Protein AF-A0A2V6TXM7-F1 (afdb_monomer)

Structure (mmCIF, N/CA/C/O backbone):
data_AF-A0A2V6TXM7-F1
#
_entry.id   AF-A0A2V6TXM7-F1
#
loop_
_atom_site.group_PDB
_atom_site.id
_atom_site.type_symbol
_atom_site.label_atom_id
_atom_site.label_alt_id
_atom_site.label_comp_id
_atom_site.label_asym_id
_atom_site.label_entity_id
_atom_site.label_seq_id
_atom_site.pdbx_PDB_ins_code
_atom_site.Cartn_x
_atom_site.Cartn_y
_atom_site.Cartn_z
_atom_site.occupancy
_atom_site.B_iso_or_equiv
_atom_site.auth_seq_id
_atom_site.auth_comp_id
_atom_site.auth_asym_id
_atom_site.auth_atom_id
_atom_site.pdbx_PDB_model_num
ATOM 1 N N . MET A 1 1 ? 4.294 15.458 -39.142 1.00 43.53 1 MET A N 1
ATOM 2 C CA . MET A 1 1 ? 5.166 14.602 -38.305 1.00 43.53 1 MET A CA 1
ATOM 3 C C . MET A 1 1 ? 4.476 14.391 -36.961 1.00 43.53 1 MET A C 1
ATOM 5 O O . MET A 1 1 ? 4.306 15.359 -36.238 1.00 43.53 1 MET A O 1
ATOM 9 N N . ARG A 1 2 ? 3.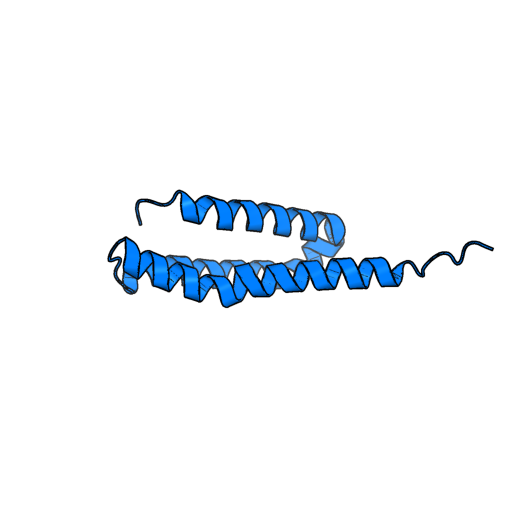994 13.179 -36.641 1.00 50.00 2 ARG A N 1
ATOM 10 C CA . ARG A 1 2 ? 3.484 12.875 -35.290 1.00 50.00 2 ARG A CA 1
ATOM 11 C C . ARG A 1 2 ? 4.690 12.858 -34.354 1.00 50.00 2 ARG A C 1
ATOM 13 O O . ARG A 1 2 ? 5.505 11.942 -34.453 1.00 50.00 2 ARG A O 1
ATOM 20 N N . THR A 1 3 ? 4.822 13.858 -33.489 1.00 54.59 3 THR A N 1
ATOM 21 C CA . THR A 1 3 ? 5.725 13.808 -3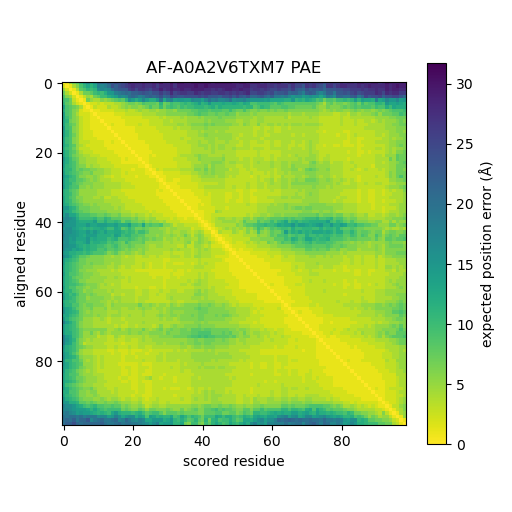2.338 1.00 54.59 3 THR A CA 1
ATOM 22 C C . THR A 1 3 ? 5.330 12.583 -31.523 1.00 54.59 3 THR A C 1
ATOM 24 O O . THR A 1 3 ? 4.310 12.570 -30.837 1.00 54.59 3 T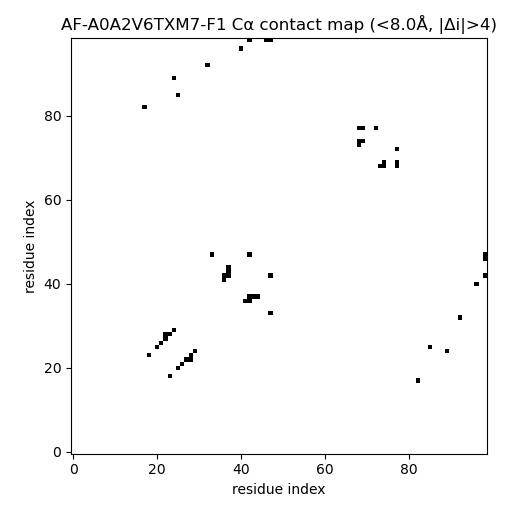HR A O 1
ATOM 27 N N . ARG A 1 4 ? 6.081 11.487 -31.679 1.00 63.81 4 ARG A N 1
ATOM 28 C CA . ARG A 1 4 ? 5.921 10.313 -30.825 1.00 63.81 4 ARG A CA 1
ATOM 29 C C . ARG A 1 4 ? 6.314 10.780 -29.432 1.00 63.81 4 ARG A C 1
ATOM 31 O O . ARG A 1 4 ? 7.489 11.027 -29.182 1.00 63.81 4 ARG A O 1
ATOM 38 N N . VAL A 1 5 ? 5.316 10.993 -28.577 1.00 69.25 5 VAL A N 1
ATOM 39 C CA . VAL A 1 5 ? 5.513 11.342 -27.169 1.00 69.25 5 VAL A CA 1
ATOM 40 C C . VAL A 1 5 ? 6.542 10.369 -26.597 1.00 69.25 5 VAL A C 1
ATOM 42 O O . VAL A 1 5 ? 6.403 9.156 -26.771 1.00 69.25 5 VAL A O 1
ATOM 45 N N . PHE A 1 6 ? 7.609 10.900 -25.993 1.00 81.12 6 PHE A N 1
ATOM 46 C CA . PHE A 1 6 ? 8.667 10.087 -25.405 1.00 81.12 6 PHE A CA 1
ATOM 47 C C . PHE A 1 6 ? 8.040 9.103 -24.422 1.00 81.12 6 PHE A C 1
ATOM 49 O O . PHE A 1 6 ? 7.338 9.507 -23.498 1.00 81.12 6 PHE A O 1
ATOM 56 N N . TYR A 1 7 ? 8.286 7.810 -24.620 1.00 81.94 7 TYR A N 1
ATOM 57 C CA . TYR A 1 7 ? 7.644 6.753 -23.842 1.00 81.94 7 TYR A CA 1
ATOM 58 C C . TYR A 1 7 ? 7.872 6.903 -22.325 1.00 81.94 7 TYR A C 1
ATOM 60 O O . TYR A 1 7 ? 7.022 6.498 -21.533 1.00 81.94 7 TYR A O 1
ATOM 68 N N . GLY A 1 8 ? 8.960 7.561 -21.908 1.00 84.50 8 GLY A N 1
ATOM 69 C CA . GLY A 1 8 ? 9.206 7.888 -20.504 1.00 84.50 8 GLY A CA 1
ATOM 70 C C . GLY A 1 8 ? 8.118 8.751 -19.856 1.00 84.50 8 GLY A C 1
ATOM 71 O O . GLY A 1 8 ? 7.846 8.560 -18.677 1.00 84.50 8 GLY A O 1
ATOM 72 N N . TRP A 1 9 ? 7.410 9.607 -20.603 1.00 91.62 9 TRP A N 1
ATOM 73 C CA . TRP A 1 9 ? 6.274 10.361 -20.051 1.00 91.62 9 TRP A CA 1
ATOM 74 C C . TRP A 1 9 ? 5.105 9.459 -19.637 1.00 91.62 9 TRP A C 1
ATOM 76 O O . TRP A 1 9 ? 4.439 9.746 -18.644 1.00 91.62 9 TRP A O 1
ATOM 86 N N . ASN A 1 10 ? 4.898 8.328 -20.321 1.00 86.94 10 ASN A N 1
ATOM 87 C CA . ASN A 1 10 ? 3.901 7.338 -19.901 1.00 86.94 10 ASN A CA 1
ATOM 88 C C . ASN A 1 10 ? 4.317 6.651 -18.598 1.00 86.94 10 ASN A C 1
ATOM 90 O O . ASN A 1 10 ? 3.466 6.361 -17.761 1.00 86.94 10 ASN A O 1
ATOM 94 N N . VAL A 1 11 ? 5.619 6.400 -18.419 1.00 88.75 11 VAL A N 1
ATOM 95 C CA . VAL A 1 11 ? 6.153 5.826 -17.178 1.00 88.75 11 VAL A CA 1
ATOM 96 C C . VAL A 1 11 ? 5.954 6.804 -16.029 1.00 88.75 11 VAL A C 1
ATOM 98 O O . VAL A 1 11 ? 5.400 6.399 -15.017 1.00 88.75 11 VAL A O 1
ATOM 101 N N . VAL A 1 12 ? 6.301 8.083 -16.217 1.00 93.00 12 VAL A N 1
ATOM 102 C CA . VAL A 1 12 ? 6.078 9.142 -15.218 1.00 93.00 12 VAL A CA 1
ATOM 103 C C . VAL A 1 12 ? 4.602 9.224 -14.832 1.00 93.00 12 VAL A C 1
ATOM 105 O O . VAL A 1 12 ? 4.281 9.195 -13.648 1.00 93.00 12 VAL A O 1
ATOM 108 N N . GLY A 1 13 ? 3.697 9.270 -15.815 1.00 92.31 13 GLY A N 1
ATOM 109 C CA . GLY A 1 13 ? 2.256 9.293 -15.557 1.00 92.31 13 GLY A CA 1
ATOM 110 C C . GLY A 1 13 ? 1.791 8.074 -14.757 1.00 92.31 13 GLY A C 1
ATOM 111 O O . GLY A 1 13 ? 1.114 8.226 -13.741 1.00 92.31 13 GLY A O 1
ATOM 112 N N . ALA A 1 14 ? 2.213 6.873 -15.158 1.00 90.19 14 ALA A N 1
ATOM 113 C CA . ALA A 1 14 ? 1.869 5.638 -14.458 1.00 90.19 14 ALA A CA 1
ATOM 114 C C . ALA A 1 14 ? 2.419 5.606 -13.023 1.00 90.19 14 ALA A C 1
ATOM 116 O O . ALA A 1 14 ? 1.687 5.259 -12.099 1.00 90.19 14 ALA A O 1
ATOM 117 N N . THR A 1 15 ? 3.675 6.007 -12.812 1.00 91.25 15 THR A N 1
ATOM 118 C CA . THR A 1 15 ? 4.284 6.041 -11.475 1.00 91.25 15 THR A CA 1
ATOM 119 C C . THR A 1 15 ? 3.680 7.121 -10.590 1.00 91.25 15 THR A C 1
ATOM 121 O O . THR A 1 15 ? 3.534 6.888 -9.397 1.00 91.25 15 THR A O 1
ATOM 124 N N . SER A 1 16 ? 3.281 8.267 -11.147 1.00 93.56 16 SER A N 1
ATOM 125 C CA . SER A 1 16 ? 2.597 9.324 -10.393 1.00 93.56 16 SER A CA 1
ATOM 126 C C . SER A 1 16 ? 1.220 8.871 -9.921 1.00 93.56 16 SER A C 1
ATOM 128 O O . SER A 1 16 ? 0.879 9.065 -8.758 1.00 93.56 16 SER A O 1
ATOM 130 N N . VAL A 1 17 ? 0.444 8.218 -10.793 1.00 93.56 17 VAL A N 1
ATOM 131 C CA . VAL A 1 17 ? -0.857 7.641 -10.423 1.00 93.56 17 VAL A CA 1
ATOM 132 C C . VAL A 1 17 ? -0.678 6.537 -9.383 1.00 93.56 17 VAL A C 1
ATOM 134 O O . VAL A 1 17 ? -1.369 6.533 -8.367 1.00 93.56 17 VAL A O 1
ATOM 137 N N . MET A 1 18 ? 0.287 5.639 -9.597 1.00 91.75 18 MET A N 1
ATOM 138 C CA . MET A 1 18 ? 0.630 4.593 -8.635 1.00 91.75 18 MET A CA 1
ATOM 139 C C . MET A 1 18 ? 0.980 5.197 -7.272 1.00 91.75 18 MET A C 1
ATOM 141 O O . MET A 1 18 ? 0.383 4.814 -6.274 1.00 91.75 18 MET A O 1
ATOM 145 N N . ALA A 1 19 ? 1.878 6.183 -7.229 1.00 92.06 19 ALA A N 1
ATOM 146 C CA . ALA A 1 19 ? 2.276 6.852 -5.997 1.00 92.06 19 ALA A CA 1
ATOM 147 C C . ALA A 1 19 ? 1.088 7.531 -5.305 1.00 92.06 19 ALA A C 1
ATOM 149 O O . ALA A 1 19 ? 0.920 7.367 -4.098 1.00 92.06 19 ALA A O 1
ATOM 150 N N . LEU A 1 20 ? 0.234 8.238 -6.053 1.00 94.31 20 LEU A N 1
ATOM 151 C CA . LEU A 1 20 ? -0.950 8.897 -5.504 1.00 94.31 20 LEU A CA 1
ATOM 152 C C . LEU A 1 20 ? -1.850 7.905 -4.759 1.00 94.31 20 LEU A C 1
ATOM 154 O O . LEU A 1 20 ? -2.249 8.171 -3.627 1.00 94.31 20 LEU A O 1
ATOM 158 N N . PHE A 1 21 ? -2.133 6.749 -5.362 1.00 91.88 21 PHE A N 1
ATOM 159 C CA . PHE A 1 21 ? -2.958 5.727 -4.722 1.00 91.88 21 PHE A CA 1
ATOM 160 C C . PHE A 1 21 ? -2.224 5.016 -3.585 1.00 91.88 21 PHE A C 1
ATOM 162 O O . PHE A 1 21 ? -2.796 4.881 -2.503 1.00 91.88 21 PHE A O 1
ATOM 169 N N . SER A 1 22 ? -0.966 4.614 -3.787 1.00 88.94 22 SER A N 1
ATOM 170 C CA . SER A 1 22 ? -0.156 3.933 -2.770 1.00 88.94 22 SER A CA 1
ATOM 171 C C . SER A 1 22 ? -0.007 4.771 -1.501 1.00 88.94 22 SER A C 1
ATOM 173 O O . SER A 1 22 ? -0.253 4.271 -0.405 1.00 88.94 22 SER A O 1
ATOM 175 N N . PHE A 1 23 ? 0.322 6.059 -1.629 1.00 90.25 23 PHE A N 1
ATOM 176 C CA . PHE A 1 23 ? 0.405 6.954 -0.477 1.00 90.25 23 PHE A CA 1
ATOM 177 C C . PHE A 1 23 ? -0.978 7.320 0.057 1.00 90.25 23 PHE A C 1
ATOM 179 O O . PHE A 1 23 ? -1.188 7.261 1.266 1.00 90.25 23 PHE A O 1
ATOM 186 N N . GLY A 1 24 ? -1.924 7.659 -0.821 1.00 92.12 24 GLY A N 1
ATOM 187 C CA . GLY A 1 24 ? -3.256 8.119 -0.436 1.00 92.12 24 GLY A CA 1
ATOM 188 C C . GLY A 1 24 ? -4.055 7.070 0.328 1.00 92.12 24 GLY A C 1
ATOM 189 O O . GLY A 1 24 ? -4.463 7.323 1.455 1.00 92.12 24 GLY A O 1
ATOM 190 N N . LEU A 1 25 ? -4.258 5.887 -0.252 1.00 90.06 25 LEU A N 1
ATOM 191 C CA . LEU A 1 25 ? -5.075 4.839 0.370 1.00 90.06 25 LEU A CA 1
ATOM 192 C C . LEU A 1 25 ? -4.236 3.892 1.240 1.00 90.06 25 LEU A C 1
ATOM 194 O O . LEU A 1 25 ? -4.713 3.417 2.263 1.00 90.06 25 LEU A O 1
ATOM 198 N N . GLY A 1 26 ? -2.986 3.617 0.859 1.00 86.38 26 GLY A N 1
ATOM 199 C CA . GLY A 1 26 ? -2.155 2.622 1.544 1.00 86.38 26 GLY A CA 1
ATOM 200 C C . GLY A 1 26 ? -1.464 3.163 2.794 1.00 86.38 26 GLY A C 1
ATOM 201 O O . GLY A 1 26 ? -1.405 2.477 3.811 1.00 86.38 26 GLY A O 1
ATOM 202 N N . PHE A 1 27 ? -0.932 4.386 2.742 1.00 85.44 27 PHE A N 1
ATOM 203 C CA . PHE A 1 27 ? -0.148 4.938 3.851 1.00 85.44 27 PHE A CA 1
ATOM 204 C C . PHE A 1 27 ? -0.963 5.914 4.703 1.00 85.44 27 PHE A C 1
ATOM 206 O O . PHE A 1 27 ? -1.164 5.686 5.894 1.00 85.44 27 PHE A O 1
ATOM 213 N N . TYR A 1 28 ? -1.481 6.979 4.091 1.00 88.81 28 TYR A N 1
ATOM 214 C CA . TYR A 1 28 ? -2.266 7.994 4.794 1.00 88.81 28 TYR A CA 1
ATOM 215 C C . TYR A 1 28 ? -3.695 7.526 5.084 1.00 88.81 28 TYR A C 1
ATOM 217 O O . TYR A 1 28 ? -4.224 7.824 6.150 1.00 88.81 28 TYR A O 1
ATOM 225 N N . GLY A 1 29 ? -4.299 6.747 4.184 1.00 89.50 29 GLY A N 1
ATOM 226 C CA . GLY A 1 29 ? -5.644 6.199 4.355 1.00 89.50 29 GLY A CA 1
ATOM 227 C C . GLY A 1 29 ? -5.762 5.278 5.566 1.00 89.50 29 GLY A C 1
ATOM 228 O O . GLY A 1 29 ? -6.774 5.320 6.259 1.00 89.50 29 GLY A O 1
ATOM 229 N N . LEU A 1 30 ? -4.704 4.526 5.889 1.00 88.81 30 LEU A N 1
ATOM 230 C CA . LEU A 1 30 ? -4.693 3.586 7.011 1.00 88.81 30 LEU A CA 1
ATOM 231 C C . LEU A 1 30 ? -5.073 4.251 8.341 1.00 88.81 30 LEU A C 1
ATOM 233 O O . LEU A 1 30 ? -5.893 3.709 9.079 1.00 88.81 30 LEU A O 1
ATOM 237 N N . SER A 1 31 ? -4.530 5.437 8.633 1.00 88.75 31 SER A N 1
ATOM 238 C CA . SER A 1 31 ? -4.844 6.151 9.879 1.00 88.75 31 SER A CA 1
ATOM 239 C C . SER A 1 31 ? -6.312 6.586 9.938 1.00 88.75 31 SER A C 1
ATOM 241 O O . SER A 1 31 ? -6.937 6.518 10.997 1.00 88.75 31 SER A O 1
ATOM 243 N N . VAL A 1 32 ? -6.888 6.954 8.790 1.00 91.12 32 VAL A N 1
ATOM 244 C CA . VAL A 1 32 ? -8.303 7.316 8.656 1.00 91.12 32 VAL A CA 1
ATOM 245 C C . VAL A 1 32 ? -9.200 6.088 8.819 1.00 91.12 32 VAL A C 1
ATOM 247 O O . VAL A 1 32 ? -10.199 6.162 9.535 1.00 91.12 32 VAL A O 1
ATOM 250 N N . TYR A 1 33 ? -8.846 4.951 8.210 1.00 88.81 33 TYR A N 1
ATOM 251 C CA . TYR A 1 33 ? -9.611 3.704 8.321 1.00 88.81 33 TYR A CA 1
ATOM 252 C C . TYR A 1 33 ? -9.649 3.203 9.761 1.00 88.81 33 TYR A C 1
ATOM 254 O O . TYR A 1 33 ? -10.722 2.906 10.276 1.00 88.81 33 TYR A O 1
ATOM 262 N N . VAL A 1 34 ? -8.498 3.186 10.436 1.00 88.81 34 VAL A N 1
ATOM 263 C CA . VAL A 1 34 ? -8.378 2.820 11.853 1.00 88.81 34 VAL A CA 1
ATOM 264 C C . VAL A 1 34 ? -9.260 3.721 12.716 1.00 88.81 34 VAL A C 1
ATOM 266 O O . VAL A 1 34 ? -10.080 3.221 13.486 1.00 88.81 34 VAL A O 1
ATOM 269 N N . ALA A 1 35 ? -9.155 5.042 12.541 1.00 89.19 35 ALA A N 1
ATOM 270 C CA . ALA A 1 35 ? -9.955 5.999 13.299 1.00 89.19 35 ALA A CA 1
ATOM 271 C C . ALA A 1 35 ? -11.465 5.826 13.055 1.00 89.19 35 ALA A C 1
ATOM 273 O O . ALA A 1 35 ? -12.255 5.915 13.998 1.00 89.19 35 ALA A O 1
ATOM 274 N N . MET A 1 36 ? -11.887 5.552 11.814 1.00 89.00 36 MET A N 1
ATOM 275 C CA . MET A 1 36 ? -13.303 5.318 11.516 1.00 89.00 36 MET A CA 1
ATOM 276 C C . MET A 1 36 ? -13.807 3.964 11.999 1.00 89.00 36 MET A C 1
ATOM 278 O O . MET A 1 36 ? -14.931 3.908 12.487 1.00 89.00 36 MET A O 1
ATOM 282 N N . LEU A 1 37 ? -13.008 2.899 11.946 1.00 87.69 37 LEU A N 1
ATOM 283 C CA . LEU A 1 37 ? -13.388 1.599 12.505 1.00 87.69 37 LEU A CA 1
ATOM 284 C C . LEU A 1 37 ? -13.610 1.699 14.018 1.00 87.69 37 LEU A C 1
ATOM 286 O O . LEU A 1 37 ? -14.634 1.234 14.518 1.00 87.69 37 LEU A O 1
ATOM 290 N N . GLN A 1 38 ? -12.723 2.401 14.729 1.00 88.50 38 GLN A N 1
ATOM 291 C CA . GLN A 1 38 ? -12.897 2.687 16.156 1.00 88.50 38 GLN A CA 1
ATOM 292 C C . GLN A 1 38 ? -14.148 3.527 16.435 1.00 88.50 38 GLN A C 1
ATOM 294 O O . GLN A 1 38 ? -14.870 3.248 17.388 1.00 88.50 38 GLN A O 1
ATOM 299 N N . ARG A 1 39 ? -14.439 4.536 15.603 1.00 87.44 39 ARG A N 1
ATOM 300 C CA . ARG A 1 39 ? -15.630 5.387 15.763 1.00 87.44 39 ARG A CA 1
ATOM 301 C C . ARG A 1 39 ? -16.943 4.668 15.462 1.00 87.44 39 ARG A C 1
ATOM 303 O O . ARG A 1 39 ? -17.908 4.872 16.186 1.00 87.44 39 ARG A O 1
ATOM 310 N N . LEU A 1 40 ? -16.992 3.879 14.389 1.00 86.06 40 LEU A N 1
ATOM 311 C CA . LEU A 1 40 ? -18.212 3.217 13.920 1.00 86.06 40 LEU A CA 1
ATOM 312 C C . LEU A 1 40 ? -18.544 1.966 14.736 1.00 86.06 40 LEU A C 1
ATOM 314 O O . LEU A 1 40 ? -19.714 1.719 15.005 1.00 86.06 40 LEU A O 1
ATOM 318 N N . HIS A 1 41 ? -17.529 1.198 15.142 1.00 84.25 41 HIS A N 1
ATOM 319 C CA . HIS A 1 41 ? -17.723 -0.092 15.811 1.00 84.25 41 HIS A CA 1
ATOM 320 C C . HIS A 1 41 ? -17.317 -0.086 17.291 1.00 84.25 41 HIS A C 1
ATOM 322 O O . HIS A 1 41 ? -17.498 -1.086 17.982 1.00 84.25 41 HIS A O 1
ATOM 328 N N . GLY A 1 42 ? -16.741 1.011 17.797 1.00 82.69 42 GLY A N 1
ATOM 329 C CA . GLY A 1 42 ? -16.286 1.107 19.187 1.00 82.69 42 GLY A CA 1
ATOM 330 C C . GLY A 1 42 ? -15.088 0.210 19.520 1.00 82.69 42 GLY A C 1
ATOM 331 O O . GLY A 1 42 ? -14.847 -0.076 20.692 1.00 82.69 42 GLY A O 1
ATOM 332 N N . TRP A 1 43 ? -14.350 -0.277 18.516 1.00 86.56 43 TRP A N 1
ATOM 333 C CA . TRP A 1 43 ? -13.237 -1.205 18.728 1.00 86.56 43 TRP A CA 1
ATOM 334 C C . TRP A 1 43 ? -12.104 -0.578 19.547 1.00 86.56 43 TRP A C 1
ATOM 336 O O . TRP A 1 43 ? -11.721 0.575 19.345 1.00 86.56 43 TRP A O 1
ATOM 346 N N . SER A 1 44 ? -11.527 -1.360 20.462 1.00 84.00 44 SER A N 1
ATOM 347 C CA . SER A 1 44 ? -10.397 -0.921 21.281 1.00 84.00 44 SER A CA 1
ATOM 348 C C . SER A 1 44 ? -9.125 -0.745 20.444 1.00 84.00 44 SER A C 1
ATOM 350 O O . SER A 1 44 ? -8.914 -1.422 19.437 1.00 84.00 44 SER A O 1
ATOM 352 N N . ALA A 1 45 ? -8.228 0.141 20.885 1.00 79.44 45 ALA A N 1
ATOM 353 C CA . ALA A 1 45 ? -6.939 0.358 20.223 1.00 79.44 45 ALA A CA 1
ATOM 354 C C . ALA A 1 45 ? -6.091 -0.921 20.123 1.00 79.44 45 ALA A C 1
ATOM 356 O O . ALA A 1 45 ? -5.402 -1.122 19.127 1.00 79.44 45 ALA A O 1
ATOM 357 N N . SER A 1 46 ? -6.189 -1.808 21.114 1.00 82.38 46 SER A N 1
ATOM 358 C CA . SER A 1 46 ? -5.473 -3.086 21.149 1.00 82.38 46 SER A CA 1
ATOM 359 C C . SER A 1 46 ? -5.933 -4.054 20.057 1.00 82.38 46 SER A C 1
ATOM 361 O O . SER A 1 46 ? -5.120 -4.807 19.533 1.00 82.38 46 SER A O 1
ATOM 363 N N . MET A 1 47 ? -7.223 -4.041 19.704 1.00 81.88 47 MET A N 1
ATOM 364 C CA . MET A 1 47 ? -7.749 -4.900 18.636 1.00 81.88 47 MET A CA 1
ATOM 365 C C . MET A 1 47 ? -7.307 -4.415 17.255 1.00 81.88 47 MET A C 1
ATOM 367 O O . MET A 1 47 ? -6.990 -5.225 16.392 1.00 81.88 47 MET A O 1
ATOM 371 N N . VAL A 1 48 ? -7.212 -3.097 17.057 1.00 84.38 48 VAL A N 1
ATOM 372 C CA . VAL A 1 48 ? -6.825 -2.527 15.757 1.00 84.38 48 VAL A CA 1
ATOM 373 C C . VAL A 1 48 ? -5.300 -2.471 15.566 1.00 84.38 48 VAL A C 1
ATOM 375 O O . VAL A 1 48 ? -4.816 -2.458 14.434 1.00 84.38 48 VAL A O 1
ATOM 378 N N . SER A 1 49 ? -4.510 -2.500 16.644 1.00 85.31 49 SER A N 1
ATOM 379 C CA . SER A 1 49 ? -3.045 -2.434 16.553 1.00 85.31 49 SER A CA 1
ATOM 380 C C . SER A 1 49 ? -2.414 -3.687 15.940 1.00 85.31 49 SER A C 1
ATOM 382 O O . SER A 1 49 ? -1.430 -3.569 15.207 1.00 85.31 49 SER A O 1
ATOM 384 N N . ALA A 1 50 ? -2.971 -4.878 16.186 1.00 87.38 50 ALA A N 1
ATOM 385 C CA . ALA A 1 50 ? -2.439 -6.126 15.638 1.00 87.38 50 ALA A CA 1
ATOM 386 C C . ALA A 1 50 ? -2.520 -6.183 14.093 1.00 87.38 50 ALA A C 1
ATOM 388 O O . ALA A 1 50 ? -1.476 -6.395 13.466 1.00 87.38 50 ALA A O 1
ATOM 389 N N . PRO A 1 51 ? -3.672 -5.901 13.445 1.00 86.69 51 PRO A N 1
ATOM 390 C CA . PRO A 1 51 ? -3.759 -5.782 11.986 1.00 86.69 51 PRO A CA 1
ATOM 391 C C . PRO A 1 51 ? -2.817 -4.725 11.403 1.00 86.69 51 PRO A C 1
ATOM 393 O O . PRO A 1 51 ? -2.151 -4.976 10.400 1.00 86.69 51 PRO A O 1
ATOM 396 N N . VAL A 1 52 ? -2.711 -3.557 12.047 1.00 88.81 52 VAL A N 1
ATOM 397 C CA . VAL A 1 52 ? -1.809 -2.478 11.607 1.00 88.81 52 VAL A CA 1
ATOM 398 C C . VAL A 1 52 ? -0.344 -2.918 11.683 1.00 88.81 52 VAL A C 1
ATOM 400 O O . VAL A 1 52 ? 0.439 -2.652 10.773 1.00 88.81 52 VAL A O 1
ATOM 403 N N . THR A 1 53 ? 0.032 -3.646 12.733 1.00 90.81 53 THR A N 1
ATOM 404 C CA . THR A 1 53 ? 1.389 -4.190 12.880 1.00 90.81 53 THR A CA 1
ATOM 405 C C . THR A 1 53 ? 1.682 -5.219 11.793 1.00 90.81 53 THR A C 1
ATOM 407 O O . THR A 1 53 ? 2.736 -5.162 11.159 1.00 90.81 53 THR A O 1
ATOM 410 N N . MET A 1 54 ? 0.731 -6.120 11.525 1.00 91.12 54 MET A N 1
ATOM 411 C CA . MET A 1 54 ? 0.845 -7.103 10.446 1.00 91.12 54 MET A CA 1
ATOM 412 C C . MET A 1 54 ? 0.978 -6.424 9.078 1.00 91.12 54 MET A C 1
ATOM 414 O O . MET A 1 54 ? 1.791 -6.854 8.265 1.00 91.12 54 MET A O 1
ATOM 418 N N . TYR A 1 55 ? 0.241 -5.335 8.840 1.00 90.31 55 TYR A N 1
ATOM 419 C CA . TYR A 1 55 ? 0.354 -4.541 7.618 1.00 90.31 55 TYR A CA 1
ATOM 420 C C . TYR A 1 55 ? 1.775 -4.001 7.414 1.00 90.31 55 TYR A C 1
ATOM 422 O O . TYR A 1 55 ? 2.356 -4.186 6.343 1.00 90.31 55 TYR A O 1
ATOM 430 N N . TYR A 1 56 ? 2.375 -3.401 8.447 1.00 91.00 56 TYR A N 1
ATOM 431 C CA . TYR A 1 56 ? 3.753 -2.911 8.358 1.00 91.00 56 TYR A CA 1
ATOM 432 C C . TYR A 1 56 ? 4.775 -4.040 8.213 1.00 91.00 56 TYR A C 1
ATOM 434 O O . TYR A 1 56 ? 5.714 -3.905 7.429 1.00 91.00 56 TYR A O 1
ATOM 442 N N . LEU A 1 57 ? 4.589 -5.162 8.913 1.00 95.38 57 LEU A N 1
ATOM 443 C CA . LEU A 1 57 ? 5.480 -6.316 8.805 1.00 95.38 57 LEU A CA 1
ATOM 444 C C . LEU A 1 57 ? 5.436 -6.929 7.398 1.00 95.38 57 LEU A C 1
ATOM 446 O O . LEU A 1 57 ? 6.480 -7.157 6.788 1.00 95.38 57 LEU A O 1
ATOM 450 N N . ALA A 1 58 ? 4.236 -7.135 6.852 1.00 92.06 58 ALA A N 1
ATOM 451 C CA . ALA A 1 58 ? 4.046 -7.606 5.485 1.00 92.06 58 ALA A CA 1
ATOM 452 C C . ALA A 1 58 ? 4.632 -6.615 4.468 1.00 92.06 58 ALA A C 1
ATOM 454 O O . ALA A 1 58 ? 5.336 -7.026 3.547 1.00 92.06 58 ALA A O 1
ATOM 455 N N . GLY A 1 59 ? 4.413 -5.311 4.666 1.00 90.50 59 GLY A N 1
ATOM 456 C CA . GLY A 1 59 ? 5.003 -4.257 3.841 1.00 90.50 59 GLY A CA 1
ATOM 457 C C . GLY A 1 59 ? 6.534 -4.274 3.860 1.00 90.50 59 GLY A C 1
ATOM 458 O O . GLY A 1 59 ? 7.160 -4.148 2.806 1.00 90.50 59 GLY A O 1
ATOM 459 N N . ALA A 1 60 ? 7.149 -4.497 5.024 1.00 93.75 60 ALA A N 1
ATOM 460 C CA . ALA A 1 60 ? 8.599 -4.607 5.162 1.00 93.75 60 ALA A CA 1
ATOM 461 C C . ALA A 1 60 ? 9.154 -5.840 4.431 1.00 93.75 60 ALA A C 1
ATOM 463 O O . ALA A 1 60 ? 10.116 -5.716 3.672 1.00 93.75 60 ALA A O 1
ATOM 464 N N . LEU A 1 61 ? 8.518 -7.005 4.594 1.00 94.25 61 LEU A N 1
ATOM 465 C CA . LEU A 1 61 ? 8.904 -8.236 3.894 1.00 94.25 61 LEU A CA 1
ATOM 466 C C . LEU A 1 61 ? 8.773 -8.086 2.374 1.00 94.25 61 LEU A C 1
ATOM 468 O O . LEU A 1 61 ? 9.700 -8.416 1.637 1.00 94.25 61 LEU A O 1
ATOM 472 N N . LEU A 1 62 ? 7.660 -7.521 1.900 1.00 91.38 62 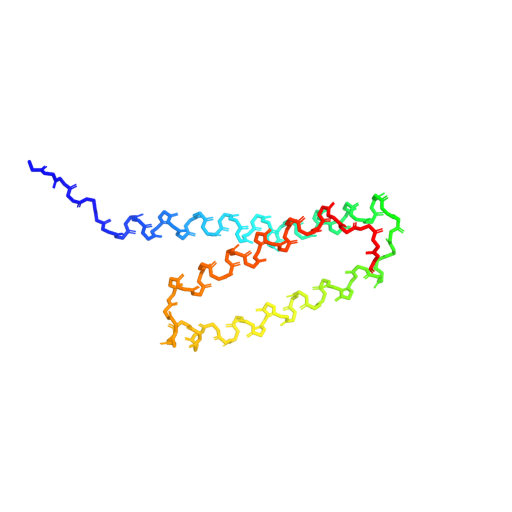LEU A N 1
ATOM 473 C CA . LEU A 1 62 ? 7.452 -7.255 0.476 1.00 91.38 62 LEU A CA 1
ATOM 474 C C . LEU A 1 62 ? 8.487 -6.275 -0.076 1.00 91.38 62 LEU A C 1
ATOM 476 O O . LEU A 1 62 ? 9.000 -6.490 -1.171 1.00 91.38 62 LEU A O 1
ATOM 480 N N . THR A 1 63 ? 8.824 -5.229 0.682 1.00 91.56 63 THR A N 1
ATOM 481 C CA . THR A 1 63 ? 9.854 -4.257 0.287 1.00 91.56 63 THR A CA 1
ATOM 482 C C . THR A 1 63 ? 11.228 -4.917 0.202 1.00 91.56 63 THR A C 1
ATOM 484 O O . THR A 1 63 ? 11.960 -4.671 -0.752 1.00 91.56 63 THR A O 1
ATOM 487 N N . ALA A 1 64 ? 11.565 -5.799 1.146 1.00 94.62 64 ALA A N 1
ATOM 488 C CA . ALA A 1 64 ? 12.817 -6.551 1.113 1.00 94.62 64 ALA A CA 1
ATOM 489 C C . ALA A 1 64 ? 12.896 -7.490 -0.106 1.00 94.62 64 ALA A C 1
ATOM 491 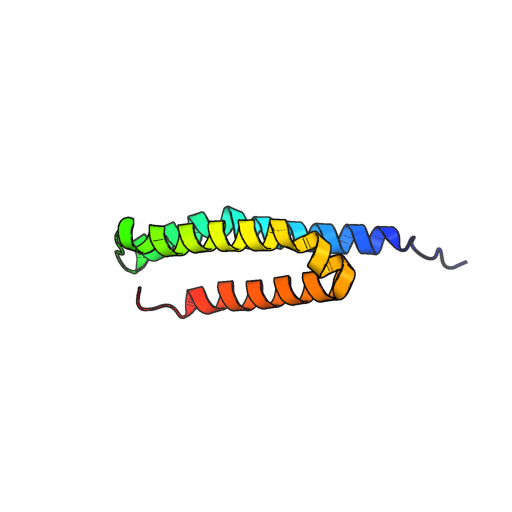O O . ALA A 1 64 ? 13.953 -7.617 -0.719 1.00 94.62 64 ALA A O 1
ATOM 492 N N . SER A 1 65 ? 11.778 -8.108 -0.495 1.00 93.25 65 SER A N 1
ATOM 493 C CA . SER A 1 65 ? 11.712 -9.047 -1.625 1.00 93.25 65 SER A CA 1
ATOM 494 C C . SER A 1 65 ? 11.372 -8.398 -2.976 1.00 93.25 65 SER A C 1
ATOM 496 O O . SER A 1 65 ? 11.278 -9.106 -3.982 1.00 93.25 65 SER A O 1
ATOM 498 N N . ILE A 1 66 ? 11.183 -7.072 -3.043 1.00 92.62 66 ILE A N 1
ATOM 499 C CA . ILE A 1 66 ? 10.669 -6.412 -4.255 1.00 92.62 66 ILE A CA 1
ATOM 500 C C . ILE A 1 66 ? 11.636 -6.518 -5.438 1.00 92.62 66 ILE A C 1
ATOM 502 O O . ILE A 1 66 ? 11.198 -6.670 -6.577 1.00 92.62 66 ILE A O 1
ATOM 506 N N . GLY A 1 67 ? 12.948 -6.487 -5.173 1.00 92.25 67 GLY A N 1
ATOM 507 C CA . GLY A 1 67 ? 13.984 -6.622 -6.198 1.00 92.25 67 GLY A CA 1
ATOM 508 C C . GLY A 1 67 ? 13.921 -7.977 -6.901 1.00 92.25 67 GLY A C 1
ATOM 509 O O . GLY A 1 67 ? 13.889 -8.032 -8.131 1.00 92.25 67 GLY A O 1
ATOM 510 N N . ASP A 1 68 ? 13.797 -9.058 -6.128 1.00 94.19 68 ASP A N 1
ATOM 511 C CA . ASP A 1 68 ? 13.652 -10.418 -6.657 1.00 94.19 68 ASP A CA 1
ATOM 512 C C . ASP A 1 68 ? 12.330 -10.597 -7.409 1.00 94.19 68 ASP A C 1
ATOM 514 O O . ASP A 1 68 ? 12.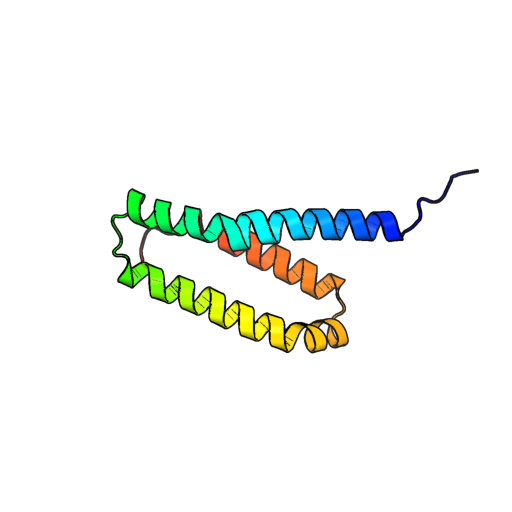291 -11.227 -8.471 1.00 94.19 68 ASP A O 1
ATOM 518 N N . LEU A 1 69 ? 11.243 -10.014 -6.893 1.00 92.31 69 LEU A N 1
ATOM 519 C CA . LEU A 1 69 ? 9.943 -10.014 -7.564 1.00 92.31 69 LEU A CA 1
ATOM 520 C C . LEU A 1 69 ? 10.019 -9.307 -8.922 1.00 92.31 69 LEU A C 1
ATOM 522 O O . LEU A 1 69 ? 9.552 -9.848 -9.926 1.00 92.31 69 LEU A O 1
ATOM 526 N N . TYR A 1 70 ? 10.644 -8.129 -8.978 1.00 94.81 70 TYR A N 1
ATOM 527 C CA . TYR A 1 70 ? 10.850 -7.395 -10.225 1.00 94.81 70 TYR A CA 1
ATOM 528 C C . TYR A 1 70 ? 11.764 -8.144 -11.194 1.00 94.81 70 TYR A C 1
ATOM 530 O O . TYR A 1 70 ? 11.469 -8.160 -12.388 1.00 94.81 70 TYR A O 1
ATOM 538 N N . ALA A 1 71 ? 12.822 -8.799 -10.711 1.00 95.19 71 ALA A N 1
ATOM 539 C CA . ALA A 1 71 ? 13.718 -9.584 -11.556 1.00 95.19 71 ALA A CA 1
ATOM 540 C C . ALA A 1 71 ? 13.012 -10.798 -12.180 1.00 95.19 71 ALA A C 1
ATOM 542 O O . ALA A 1 71 ? 13.238 -11.119 -13.346 1.00 95.19 71 ALA A O 1
ATOM 543 N N . ARG A 1 72 ? 12.137 -11.463 -11.419 1.00 95.06 72 ARG A N 1
ATOM 544 C CA . ARG A 1 72 ? 11.459 -12.687 -11.862 1.00 95.06 72 ARG A CA 1
ATOM 545 C C . ARG A 1 72 ? 10.203 -12.420 -12.708 1.00 95.06 72 ARG A C 1
ATOM 547 O O . ARG A 1 72 ? 9.956 -13.157 -13.654 1.00 95.06 72 ARG A O 1
ATOM 554 N N . TRP A 1 73 ? 9.389 -11.419 -12.355 1.00 93.69 73 TRP A N 1
ATOM 555 C CA . TRP A 1 73 ? 8.046 -11.200 -12.938 1.00 93.69 73 TRP A CA 1
ATOM 556 C C . TRP A 1 73 ? 7.956 -9.889 -13.731 1.00 93.69 73 TRP A C 1
ATOM 558 O O . TRP A 1 73 ? 6.971 -9.632 -14.427 1.00 93.69 73 TRP A O 1
ATOM 568 N N . GLY A 1 74 ? 8.986 -9.047 -13.644 1.00 92.25 74 GLY A N 1
ATOM 569 C CA . GLY A 1 74 ? 8.998 -7.715 -14.223 1.00 92.25 74 GLY A CA 1
ATOM 570 C C . GLY A 1 74 ? 8.189 -6.699 -13.402 1.00 92.25 74 GLY A C 1
ATOM 571 O O . GLY A 1 74 ? 7.226 -7.042 -12.711 1.00 92.25 74 GLY A O 1
ATOM 572 N N . PRO A 1 75 ? 8.518 -5.401 -13.513 1.00 89.38 75 PRO A N 1
ATOM 573 C CA . PRO A 1 75 ? 7.879 -4.351 -12.719 1.00 89.38 75 PRO A CA 1
ATOM 574 C C . PRO A 1 75 ? 6.383 -4.203 -13.022 1.00 89.38 75 PRO A C 1
ATOM 576 O O . PRO A 1 75 ? 5.595 -3.895 -12.136 1.00 89.38 75 PRO A O 1
ATOM 579 N N . ARG A 1 76 ? 5.959 -4.461 -14.266 1.00 89.88 76 ARG A N 1
ATOM 580 C CA . ARG A 1 76 ? 4.555 -4.306 -14.678 1.00 89.88 76 ARG A CA 1
ATOM 581 C C . ARG A 1 76 ? 3.617 -5.274 -13.970 1.00 89.88 76 ARG A C 1
ATOM 583 O O . ARG A 1 76 ? 2.578 -4.845 -13.480 1.00 89.88 76 ARG A O 1
ATOM 590 N N . ALA A 1 77 ? 3.972 -6.559 -13.935 1.00 92.75 77 ALA A N 1
ATOM 591 C CA . ALA A 1 77 ? 3.135 -7.585 -13.323 1.00 92.75 77 ALA A CA 1
ATOM 592 C C . ALA A 1 77 ? 3.050 -7.384 -11.808 1.00 92.75 77 ALA A C 1
ATOM 594 O O . ALA A 1 77 ? 1.968 -7.470 -11.235 1.00 92.75 77 ALA A O 1
ATOM 595 N N . VAL A 1 78 ? 4.174 -7.039 -11.176 1.00 93.19 78 VAL A N 1
ATOM 596 C CA . VAL A 1 78 ? 4.230 -6.806 -9.730 1.00 93.19 78 VAL A CA 1
ATOM 597 C C . VAL A 1 78 ? 3.425 -5.569 -9.330 1.00 93.19 78 VAL A C 1
ATOM 599 O O . VAL A 1 78 ? 2.630 -5.642 -8.397 1.00 93.19 78 VAL A O 1
ATOM 602 N N . VAL A 1 79 ? 3.550 -4.459 -10.067 1.00 91.38 79 VAL A N 1
ATOM 603 C CA . VAL A 1 79 ? 2.748 -3.248 -9.813 1.00 91.38 79 VAL A CA 1
ATOM 604 C C . VAL A 1 79 ? 1.258 -3.510 -10.035 1.00 91.38 79 VAL A C 1
ATOM 606 O O . VAL A 1 79 ? 0.445 -3.107 -9.207 1.00 91.38 79 VAL A O 1
ATOM 609 N N . ALA A 1 80 ? 0.882 -4.212 -11.109 1.00 92.12 80 ALA A N 1
ATOM 610 C CA . ALA A 1 80 ? -0.517 -4.555 -11.363 1.00 92.12 80 ALA A CA 1
ATOM 611 C C . ALA A 1 80 ? -1.092 -5.466 -10.265 1.00 92.12 80 ALA A C 1
ATOM 613 O O . ALA A 1 80 ? -2.187 -5.208 -9.768 1.00 92.12 80 ALA A O 1
ATOM 614 N N . GLY A 1 81 ? -0.337 -6.484 -9.841 1.00 94.12 81 GLY A N 1
ATOM 615 C CA . GLY A 1 81 ? -0.720 -7.365 -8.737 1.00 94.12 81 GLY A CA 1
ATOM 616 C C . GLY A 1 81 ? -0.897 -6.601 -7.425 1.00 94.12 81 GLY A C 1
ATOM 617 O O . GLY A 1 81 ? -1.915 -6.767 -6.755 1.00 94.12 81 GLY A O 1
ATOM 618 N N . GLY A 1 82 ? 0.036 -5.700 -7.101 1.00 90.44 82 GLY A N 1
ATOM 619 C CA . GLY A 1 82 ? -0.065 -4.822 -5.935 1.00 90.44 82 GLY A CA 1
ATOM 620 C C . GLY A 1 82 ? -1.283 -3.897 -5.992 1.00 90.44 82 GLY A C 1
ATOM 621 O O . GLY A 1 82 ? -2.006 -3.778 -5.007 1.00 90.44 82 GLY A O 1
ATOM 622 N N . ALA A 1 83 ? -1.565 -3.299 -7.153 1.00 91.75 83 ALA A N 1
ATOM 623 C CA . ALA A 1 83 ? -2.729 -2.435 -7.344 1.00 91.75 83 ALA A CA 1
ATOM 624 C C . ALA A 1 83 ? -4.056 -3.191 -7.162 1.00 91.75 83 ALA A C 1
ATOM 626 O O . ALA A 1 83 ? -4.964 -2.687 -6.502 1.00 91.75 83 ALA A O 1
ATOM 627 N N . VAL A 1 84 ? -4.164 -4.413 -7.697 1.00 94.25 84 VAL A N 1
ATOM 628 C CA . VAL A 1 84 ? -5.351 -5.266 -7.518 1.00 94.25 84 VAL A CA 1
ATOM 629 C C . VAL A 1 84 ? -5.506 -5.686 -6.057 1.00 94.25 84 VAL A C 1
ATOM 631 O O . VAL A 1 84 ? -6.594 -5.543 -5.501 1.00 94.25 84 VAL A O 1
ATOM 634 N N . ALA A 1 85 ? -4.430 -6.145 -5.412 1.00 92.38 85 ALA A N 1
ATOM 635 C CA . ALA A 1 85 ? -4.453 -6.520 -3.997 1.00 92.38 85 ALA A CA 1
ATOM 636 C C . ALA A 1 85 ? -4.892 -5.346 -3.108 1.00 92.38 85 ALA A C 1
ATOM 638 O O . ALA A 1 85 ? -5.716 -5.510 -2.210 1.00 92.38 85 ALA A O 1
ATOM 639 N N . MET A 1 86 ? -4.397 -4.147 -3.409 1.00 91.31 86 MET A N 1
ATOM 640 C CA . MET A 1 86 ? -4.763 -2.918 -2.718 1.00 91.31 86 MET A CA 1
ATOM 641 C C . MET A 1 86 ? -6.232 -2.538 -2.932 1.00 91.31 86 MET A C 1
ATOM 643 O O . MET A 1 86 ? -6.922 -2.221 -1.965 1.00 91.31 86 MET A O 1
ATOM 647 N N . ALA A 1 87 ? -6.731 -2.610 -4.169 1.00 91.56 87 ALA A N 1
ATOM 648 C CA . ALA A 1 87 ? -8.135 -2.336 -4.472 1.00 91.56 87 ALA A CA 1
ATOM 649 C C . ALA A 1 87 ? -9.074 -3.295 -3.726 1.00 91.56 87 ALA A C 1
ATOM 651 O O . ALA A 1 87 ? -10.057 -2.853 -3.134 1.00 91.56 87 ALA A O 1
ATOM 652 N N . ILE A 1 88 ? -8.737 -4.589 -3.697 1.00 94.06 88 ILE A N 1
ATOM 653 C CA . ILE A 1 88 ? -9.491 -5.603 -2.950 1.00 94.06 88 ILE A CA 1
ATOM 654 C C . ILE A 1 88 ? -9.448 -5.304 -1.449 1.00 94.06 88 ILE A C 1
ATOM 656 O O . ILE A 1 88 ? -10.495 -5.303 -0.809 1.00 94.06 88 ILE A O 1
ATOM 660 N N . GLY A 1 89 ? -8.267 -5.011 -0.893 1.00 90.31 89 GLY A N 1
ATOM 661 C CA . GLY A 1 89 ? -8.109 -4.715 0.532 1.00 90.31 89 GLY A CA 1
ATOM 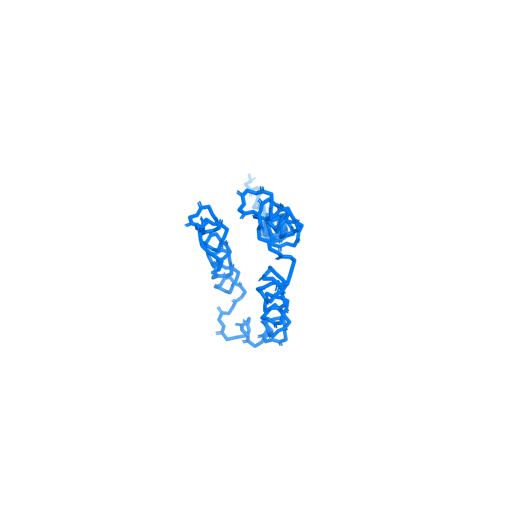662 C C . GLY A 1 89 ? -8.931 -3.507 0.979 1.00 90.31 89 GLY A C 1
ATOM 663 O O . GLY A 1 89 ? -9.663 -3.590 1.962 1.00 90.31 89 GLY A O 1
ATOM 664 N N . VAL A 1 90 ? -8.879 -2.406 0.223 1.00 89.81 90 VAL A N 1
ATOM 665 C CA . VAL A 1 90 ? -9.653 -1.191 0.531 1.00 89.81 90 VAL A CA 1
ATOM 666 C C . VAL A 1 90 ? -11.155 -1.421 0.352 1.00 89.81 90 VAL A C 1
ATOM 668 O O . VAL A 1 90 ? -11.936 -0.977 1.188 1.00 89.81 90 VAL A O 1
ATOM 671 N N . ALA A 1 91 ? -11.579 -2.136 -0.695 1.00 90.94 91 ALA A N 1
ATOM 672 C CA . ALA A 1 91 ? -12.991 -2.466 -0.892 1.00 90.94 91 ALA A CA 1
ATOM 673 C C . ALA A 1 91 ? -13.529 -3.370 0.229 1.00 90.94 91 ALA A C 1
ATOM 675 O O . ALA A 1 91 ? -14.647 -3.166 0.705 1.00 90.94 91 ALA A O 1
ATOM 676 N N . ALA A 1 92 ? -12.718 -4.328 0.687 1.00 90.12 92 ALA A N 1
ATOM 677 C CA . ALA A 1 92 ? -13.081 -5.234 1.766 1.00 90.12 92 ALA A CA 1
ATOM 678 C C . ALA A 1 92 ? -13.329 -4.491 3.083 1.00 90.12 92 ALA A C 1
ATOM 680 O O . ALA A 1 92 ? -14.261 -4.871 3.782 1.00 90.12 92 ALA A O 1
ATOM 681 N N . LEU A 1 93 ? -12.595 -3.405 3.385 1.00 86.75 93 LEU A N 1
ATOM 682 C CA . LEU A 1 93 ? -12.809 -2.593 4.597 1.00 86.75 93 LEU A CA 1
ATOM 683 C C . LEU A 1 93 ? -14.265 -2.130 4.759 1.00 86.75 93 LEU A C 1
ATOM 685 O O . LEU A 1 93 ? -14.761 -2.079 5.879 1.00 86.75 93 LEU A O 1
ATOM 689 N N . GLY A 1 94 ? -14.962 -1.829 3.657 1.00 83.12 94 GLY A N 1
ATOM 690 C CA . GLY A 1 94 ? -16.371 -1.420 3.690 1.00 83.12 94 GLY A CA 1
ATOM 691 C C . GLY A 1 94 ? -17.350 -2.545 4.047 1.00 83.12 94 GLY A C 1
ATOM 692 O O . GLY A 1 94 ? -18.486 -2.264 4.416 1.00 83.12 94 GLY A O 1
ATOM 693 N N . ALA A 1 95 ? -16.918 -3.803 3.949 1.00 83.75 95 ALA A N 1
ATOM 694 C CA . ALA A 1 95 ? -17.707 -4.987 4.278 1.00 83.75 95 ALA A CA 1
ATOM 695 C C . ALA A 1 95 ? -17.331 -5.605 5.638 1.00 83.75 95 ALA A C 1
ATOM 697 O O . ALA A 1 95 ? -17.954 -6.582 6.059 1.00 83.75 95 ALA A O 1
ATOM 698 N N . ILE A 1 96 ? -16.320 -5.067 6.333 1.00 82.56 96 ILE A N 1
ATOM 6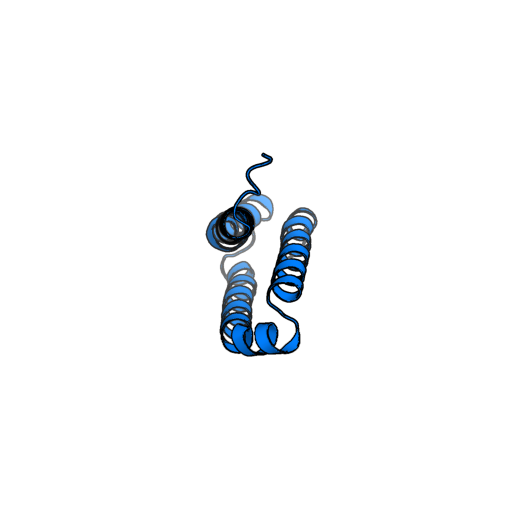99 C CA . ILE A 1 96 ? -15.914 -5.571 7.646 1.00 82.56 96 ILE A CA 1
ATOM 700 C C . ILE A 1 96 ? -16.914 -5.079 8.697 1.00 82.56 96 ILE A C 1
ATOM 702 O O . ILE A 1 96 ? -16.944 -3.898 9.026 1.00 82.56 96 ILE A O 1
ATOM 706 N N . GLY A 1 97 ? -17.714 -6.004 9.234 1.00 71.62 97 GLY A N 1
ATOM 707 C CA . GLY A 1 97 ? -18.629 -5.750 10.356 1.00 71.62 97 GLY A CA 1
ATOM 708 C C . GLY A 1 97 ? -18.169 -6.331 11.698 1.00 71.62 97 GLY A C 1
ATOM 709 O O . GLY A 1 97 ? -18.814 -6.105 12.717 1.00 71.62 97 GLY A O 1
ATOM 710 N N . GLN A 1 98 ? -17.075 -7.094 11.710 1.00 66.62 98 GLN A N 1
ATOM 711 C CA . GLN A 1 98 ? -16.548 -7.786 12.889 1.00 66.62 98 GLN A CA 1
ATOM 712 C C . GLN A 1 98 ? -15.014 -7.676 12.932 1.00 66.62 98 GLN A C 1
ATOM 714 O O . GLN A 1 98 ? -14.412 -7.588 11.860 1.00 66.62 98 GLN A O 1
ATOM 719 N N . PRO A 1 99 ? -14.416 -7.600 14.135 1.00 61.53 99 PRO A N 1
ATOM 720 C CA . PRO A 1 99 ? -12.982 -7.376 14.324 1.00 61.53 99 PRO A CA 1
ATOM 721 C C . PRO A 1 99 ? -12.104 -8.522 13.811 1.00 61.53 99 PRO A C 1
ATOM 723 O O . PRO A 1 99 ? -1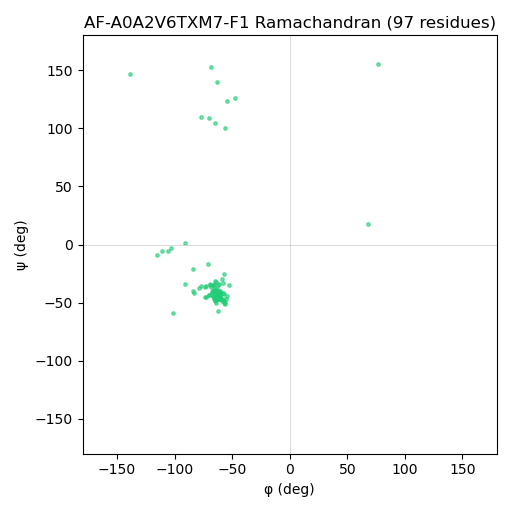2.578 -9.681 13.792 1.00 61.53 99 PRO A O 1
#

Sequence (99 aa):
MRTRVFYGWNVVGATSVMALFSFGLGFYGLSVYVAMLQRLHGWSASMVSAPVTMYYLAGALLTASIGDLYARWGPRAVVAGGAVAMAIGVAALGAIGQP

pLDDT: mean 87.35, std 9.2, range [43.53, 95.38]

Foldseek 3Di:
DPPPPDVVVVVVVVVVVLCCCCCVCVPVVLVVLLVVCCVVQVDDPVVSVVVVVVSVVVVVVCVVCVVVVCVPPNPVVVSVVVVVVSVCVSVVSVVDPDD

Radius of gyration: 17.3 Å; Cα contacts (8 Å, |Δi|>4): 28; chains: 1; bounding box: 33×27×60 Å

Secondary structure (DSSP, 8-state):
------HHHHHHHHHHHHHHHIIIIIIIHHHHHHHHHHHHH---HHHHHHHHHHHHHHHHHHHHHHHHHHHHHHHHHHHHHHHHHHHHHHHHHTT----

Solvent-accessible surface area (backbone atoms only — not comparable to full-atom values): 5733 Å² total; per-residue (Å²): 133,84,80,74,73,61,68,64,58,58,50,52,53,50,51,50,55,48,47,52,49,48,45,48,56,63,57,60,29,45,62,52,51,53,54,47,49,32,68,77,70,66,53,55,70,76,71,55,46,55,62,53,49,50,51,53,51,52,49,51,54,49,61,73,45,42,65,60,48,33,72,76,61,34,61,67,54,52,50,51,51,49,51,51,52,48,51,50,53,60,57,46,59,80,70,60,88,69,137

Mean predicted aligned error: 5.8 Å